Protein AF-A0AAN6UVF1-F1 (afdb_monomer_lite)

pLDDT: mean 89.39, std 10.35, range [51.56, 98.0]

Structure (mmCIF, N/CA/C/O backbone):
data_AF-A0AAN6UVF1-F1
#
_entry.id   AF-A0AAN6UVF1-F1
#
loop_
_atom_site.group_PDB
_atom_site.id
_atom_site.type_symbol
_atom_site.label_atom_id
_atom_site.label_alt_id
_atom_site.label_comp_id
_atom_site.label_asym_id
_atom_site.label_entity_id
_atom_site.label_seq_id
_atom_site.pdbx_PDB_ins_code
_atom_site.Cartn_x
_atom_site.Cartn_y
_atom_site.Cartn_z
_atom_site.occupancy
_atom_site.B_iso_or_equiv
_atom_site.auth_seq_id
_atom_site.auth_comp_id
_atom_site.auth_asym_id
_atom_site.auth_atom_id
_atom_site.pdbx_PDB_model_num
ATOM 1 N N . MET A 1 1 ? -5.461 -12.216 16.717 1.00 61.41 1 MET A N 1
ATOM 2 C CA . MET A 1 1 ? -4.577 -11.305 15.952 1.00 61.41 1 MET A CA 1
ATOM 3 C C . MET A 1 1 ? -4.978 -11.371 14.485 1.00 61.41 1 MET A C 1
ATOM 5 O O . MET A 1 1 ? -5.052 -12.476 13.958 1.00 61.41 1 MET A O 1
ATOM 9 N N . ASN A 1 2 ? -5.282 -10.237 13.854 1.00 77.44 2 ASN A N 1
ATOM 10 C CA . ASN A 1 2 ? -5.850 -10.197 12.500 1.00 77.44 2 ASN A CA 1
ATOM 11 C C . ASN A 1 2 ? -4.828 -10.673 11.450 1.00 77.44 2 ASN A C 1
ATOM 13 O O . ASN A 1 2 ? -3.662 -10.279 11.490 1.00 77.44 2 ASN A O 1
ATOM 17 N N . ARG A 1 3 ? -5.255 -11.541 10.525 1.00 89.06 3 ARG A N 1
ATOM 18 C CA . ARG A 1 3 ? -4.475 -11.997 9.363 1.00 89.06 3 ARG A CA 1
ATOM 19 C C . ARG A 1 3 ? -5.158 -11.470 8.107 1.00 89.06 3 ARG A C 1
ATOM 21 O O . ARG A 1 3 ? -6.357 -11.669 7.943 1.00 89.06 3 ARG A O 1
ATOM 28 N N . TYR A 1 4 ? -4.402 -10.804 7.244 1.00 90.25 4 TYR A N 1
ATOM 29 C CA . TYR A 1 4 ? -4.902 -10.255 5.987 1.00 90.25 4 TYR A CA 1
ATOM 30 C C . TYR A 1 4 ? -4.773 -11.282 4.858 1.00 90.25 4 TYR A C 1
ATOM 32 O O . TYR A 1 4 ? -3.976 -12.218 4.938 1.00 90.25 4 TYR A O 1
ATOM 40 N N . GLY A 1 5 ? -5.553 -11.096 3.796 1.00 85.25 5 GLY A N 1
ATOM 41 C CA . GLY A 1 5 ? -5.509 -11.920 2.593 1.00 85.25 5 GLY A CA 1
ATOM 42 C C . GLY A 1 5 ? -5.778 -11.083 1.348 1.00 85.25 5 GLY A C 1
ATOM 43 O O . GLY A 1 5 ? -6.376 -10.010 1.428 1.00 85.25 5 GLY A O 1
ATOM 44 N N . ASN A 1 6 ? -5.319 -11.568 0.194 1.00 82.31 6 ASN A N 1
ATOM 45 C CA . ASN A 1 6 ? -5.638 -10.934 -1.082 1.00 82.31 6 ASN A CA 1
ATOM 46 C C . ASN A 1 6 ? -7.101 -11.210 -1.432 1.00 82.31 6 ASN A C 1
ATOM 48 O O . ASN A 1 6 ? -7.543 -12.358 -1.390 1.00 82.31 6 ASN A O 1
ATOM 52 N N . LEU A 1 7 ? -7.831 -10.168 -1.820 1.00 78.88 7 LEU A N 1
ATOM 53 C CA . LEU A 1 7 ? -9.174 -10.316 -2.356 1.00 78.88 7 LEU A CA 1
ATOM 54 C C . LEU A 1 7 ? -9.101 -10.408 -3.883 1.00 78.88 7 LEU A C 1
ATOM 56 O O . LEU A 1 7 ? -8.845 -9.413 -4.553 1.00 78.88 7 LEU A O 1
ATOM 60 N N . ASN A 1 8 ? -9.356 -11.597 -4.427 1.00 69.50 8 ASN A N 1
ATOM 61 C CA . ASN A 1 8 ? -9.448 -11.829 -5.870 1.00 69.50 8 ASN A CA 1
ATOM 62 C C . ASN A 1 8 ? -10.914 -11.743 -6.313 1.00 69.50 8 ASN A C 1
ATOM 64 O O . ASN A 1 8 ? -11.507 -12.743 -6.708 1.00 69.50 8 ASN A O 1
ATOM 68 N N . ALA A 1 9 ? -11.522 -10.566 -6.169 1.00 64.81 9 ALA A N 1
ATOM 69 C CA . ALA A 1 9 ? -12.919 -10.343 -6.528 1.00 64.81 9 ALA A CA 1
ATOM 70 C C . ALA A 1 9 ? -13.033 -9.214 -7.557 1.00 64.81 9 ALA A C 1
ATOM 72 O O . ALA A 1 9 ? -12.474 -8.137 -7.364 1.00 64.81 9 ALA A O 1
ATOM 73 N N . ALA A 1 10 ? -13.782 -9.458 -8.632 1.00 62.22 10 ALA A N 1
ATOM 74 C CA . ALA A 1 10 ? -14.249 -8.422 -9.546 1.00 62.22 10 ALA A CA 1
ATOM 75 C C . ALA A 1 10 ? -15.691 -8.053 -9.172 1.00 62.22 10 ALA A C 1
ATOM 77 O O . ALA A 1 10 ? -16.490 -8.932 -8.844 1.00 62.22 10 ALA A O 1
ATOM 78 N N . ALA A 1 11 ? -16.030 -6.763 -9.196 1.00 63.50 11 ALA A N 1
ATOM 79 C CA . ALA A 1 11 ? -17.403 -6.327 -8.973 1.00 63.50 11 ALA A CA 1
ATOM 80 C C . ALA A 1 11 ? -18.206 -6.451 -10.275 1.00 63.50 11 ALA A C 1
ATOM 82 O O . ALA A 1 11 ? -17.752 -6.034 -11.339 1.00 63.50 11 ALA A O 1
ATOM 83 N N . PHE A 1 12 ? -19.411 -7.011 -10.188 1.00 51.56 12 PHE A N 1
ATOM 84 C CA . PHE A 1 12 ? -20.339 -7.066 -11.313 1.00 51.56 12 PHE A CA 1
ATOM 85 C C . PHE A 1 12 ? -20.843 -5.649 -11.649 1.00 51.56 12 PHE A C 1
ATOM 87 O O . PHE A 1 12 ? -21.273 -4.927 -10.753 1.00 51.56 12 PHE A O 1
ATOM 94 N N . GLY A 1 13 ? -20.793 -5.247 -12.925 1.00 57.94 13 GLY A N 1
ATOM 95 C CA . GLY A 1 13 ? -21.344 -3.968 -13.403 1.00 57.94 13 GLY A CA 1
ATOM 96 C C . GLY A 1 13 ? -20.367 -2.787 -13.494 1.00 57.94 13 GLY A C 1
ATOM 97 O O . GLY A 1 13 ? -20.763 -1.723 -13.960 1.00 57.94 13 GLY A O 1
ATOM 98 N N . ALA A 1 14 ? -19.097 -2.958 -13.117 1.00 56.72 14 ALA A N 1
ATOM 99 C CA . ALA A 1 14 ? -18.036 -2.005 -13.440 1.00 56.72 14 ALA A CA 1
ATOM 100 C C . ALA A 1 14 ? -17.224 -2.527 -14.632 1.00 56.72 14 ALA A C 1
ATOM 102 O O . ALA A 1 14 ? -16.808 -3.683 -14.647 1.00 56.72 14 ALA A O 1
ATOM 103 N N . SER A 1 15 ? -16.953 -1.679 -15.626 1.00 52.91 15 SER A N 1
ATOM 104 C CA . SER A 1 15 ? -16.082 -2.015 -16.764 1.00 52.91 15 SER A CA 1
ATOM 105 C C . SER A 1 15 ? -14.588 -2.054 -16.393 1.00 52.91 15 SER A C 1
ATOM 107 O O . SER A 1 15 ? -13.731 -2.105 -17.273 1.00 52.91 15 SER A O 1
ATOM 109 N N . SER A 1 16 ? -14.257 -2.003 -15.098 1.00 56.41 16 SER A N 1
ATOM 110 C CA . SER A 1 16 ? -12.899 -1.949 -14.561 1.00 56.41 16 SER A CA 1
ATOM 111 C C . SER A 1 16 ? -12.765 -2.764 -13.269 1.00 56.41 16 SER A C 1
ATOM 113 O O . SER A 1 16 ? -13.744 -3.068 -12.588 1.00 56.41 16 SER A O 1
ATOM 115 N N . LEU A 1 17 ? -11.526 -3.132 -12.927 1.00 61.50 17 LEU A N 1
ATOM 116 C CA . LEU A 1 17 ? -11.203 -3.793 -11.662 1.00 61.50 17 LEU A CA 1
ATOM 117 C C . LEU A 1 17 ? -11.556 -2.874 -10.481 1.00 61.50 17 LEU A C 1
ATOM 119 O O . LEU A 1 17 ? -11.082 -1.741 -10.407 1.00 61.50 17 LEU A O 1
ATOM 123 N N . CYS A 1 18 ? -12.354 -3.375 -9.538 1.00 67.81 18 CYS A N 1
ATOM 124 C CA . CYS A 1 18 ? -12.721 -2.650 -8.323 1.00 67.81 18 CYS A CA 1
ATOM 125 C C . CYS A 1 18 ? -11.910 -3.129 -7.115 1.00 67.81 18 CYS A C 1
ATOM 127 O O . CYS A 1 18 ? -11.569 -4.303 -7.003 1.00 67.81 18 CYS A O 1
ATOM 129 N N . VAL A 1 19 ? -11.660 -2.222 -6.171 1.00 73.25 19 VAL A N 1
ATOM 130 C CA . VAL A 1 19 ? -11.119 -2.554 -4.847 1.00 73.25 19 VAL A CA 1
ATOM 131 C C . VAL A 1 19 ? -12.279 -2.553 -3.861 1.00 73.25 19 VAL A C 1
ATOM 133 O O . VAL A 1 19 ? -13.003 -1.563 -3.770 1.00 73.25 19 VAL A O 1
ATOM 136 N N . ALA A 1 20 ? -12.478 -3.646 -3.124 1.00 76.62 20 ALA A N 1
ATOM 137 C CA . ALA A 1 20 ? -13.477 -3.659 -2.062 1.00 76.62 20 ALA A CA 1
ATOM 138 C C . ALA A 1 20 ? -13.028 -2.736 -0.925 1.00 76.62 20 ALA A C 1
ATOM 140 O O . ALA A 1 20 ? -11.950 -2.910 -0.356 1.00 76.62 20 ALA A O 1
ATOM 141 N N . VAL A 1 21 ? -13.869 -1.762 -0.585 1.00 84.94 21 VAL A N 1
ATOM 142 C CA . VAL A 1 21 ? -13.589 -0.800 0.479 1.00 84.94 21 VAL A CA 1
ATOM 143 C C . VAL A 1 21 ? -14.640 -0.959 1.581 1.00 84.94 21 VAL A C 1
ATOM 145 O O . VAL A 1 21 ? -15.818 -0.697 1.333 1.00 84.94 21 VAL A O 1
ATOM 148 N N . PRO A 1 22 ? -14.251 -1.357 2.807 1.00 83.88 22 PRO A N 1
ATOM 149 C CA . PRO A 1 22 ? -15.192 -1.497 3.916 1.00 83.88 22 PRO A CA 1
ATOM 150 C C . PRO A 1 22 ? -15.922 -0.188 4.246 1.00 83.88 22 PRO A C 1
ATOM 152 O O . PRO A 1 22 ? -15.350 0.905 4.164 1.00 83.88 22 PRO A O 1
ATOM 155 N N . SER A 1 23 ? -17.199 -0.294 4.625 1.00 84.38 23 SER A N 1
ATOM 156 C CA . SER A 1 23 ? -18.011 0.851 5.060 1.00 84.38 23 SER A CA 1
ATOM 157 C C . SER A 1 23 ? -17.453 1.483 6.339 1.00 84.38 23 SER A C 1
ATOM 159 O O . SER A 1 23 ? -16.997 0.777 7.234 1.00 84.38 23 SER A O 1
ATOM 161 N N . LYS A 1 24 ? -17.541 2.816 6.441 1.00 82.94 24 LYS A N 1
ATOM 162 C CA . LYS A 1 24 ? -17.166 3.571 7.649 1.00 82.94 24 LYS A CA 1
ATOM 163 C C . LYS A 1 24 ? -18.274 3.583 8.716 1.00 82.94 24 LYS A C 1
ATOM 165 O O . LYS A 1 24 ? -18.005 3.899 9.864 1.00 82.94 24 LYS A O 1
ATOM 170 N N . LEU A 1 25 ? -19.513 3.223 8.355 1.00 76.00 25 LEU A N 1
ATOM 171 C CA . LEU A 1 25 ? -20.716 3.469 9.171 1.00 76.00 25 LEU A CA 1
ATOM 172 C C . LEU A 1 25 ? -20.750 2.744 10.525 1.00 76.00 25 LEU A C 1
ATOM 174 O O . LEU A 1 25 ? -21.477 3.169 11.413 1.00 76.00 25 LEU A O 1
ATOM 178 N N . LYS A 1 26 ? -20.009 1.642 10.680 1.00 69.00 26 LYS A N 1
ATOM 179 C CA . LYS A 1 26 ? -20.018 0.824 11.906 1.00 69.00 26 LYS A CA 1
ATOM 180 C C . LYS A 1 26 ? -18.818 1.077 12.825 1.00 69.00 26 LYS A C 1
ATOM 182 O O . LYS A 1 26 ? -18.639 0.334 13.781 1.00 69.00 26 LYS A O 1
ATOM 187 N N . LEU A 1 27 ? -17.981 2.070 12.522 1.00 78.50 27 LEU A N 1
ATOM 188 C CA . LEU A 1 27 ? -16.726 2.312 13.233 1.00 78.50 27 LEU A CA 1
ATOM 189 C C . LEU A 1 27 ? -16.804 3.652 13.963 1.00 78.50 27 LEU A C 1
ATOM 191 O O . LEU A 1 27 ? -16.711 4.712 13.346 1.00 78.50 27 LEU A O 1
ATOM 195 N N . SER A 1 28 ? -17.011 3.595 15.277 1.00 82.31 28 SER A N 1
ATOM 196 C CA . SER A 1 28 ? -16.977 4.759 16.163 1.00 82.31 28 SER A CA 1
ATOM 197 C C . SER A 1 28 ? -15.579 4.931 16.744 1.00 82.31 28 SER A C 1
ATOM 199 O O . SER A 1 28 ? -15.018 3.978 17.277 1.00 82.31 28 SER A O 1
ATOM 201 N N . LYS A 1 29 ? -15.041 6.151 16.681 1.00 91.06 29 LYS A N 1
ATOM 202 C CA . LYS A 1 29 ? -13.774 6.492 17.337 1.00 91.06 29 LYS A CA 1
ATOM 203 C C . LYS A 1 29 ? -13.904 6.387 18.854 1.00 91.06 29 LYS A C 1
ATOM 205 O O . LYS A 1 29 ? -14.916 6.804 19.416 1.00 91.06 29 LYS A O 1
ATOM 210 N N . SER A 1 30 ? -12.861 5.877 19.491 1.00 92.94 30 SER A N 1
ATOM 211 C CA . SER A 1 30 ? -12.683 5.852 20.944 1.00 92.94 30 SER A CA 1
ATOM 212 C C . SER A 1 30 ? -11.321 6.451 21.304 1.00 92.94 30 SER A C 1
ATOM 214 O O . SER A 1 30 ? -10.524 6.759 20.415 1.00 92.94 30 SER A O 1
ATOM 216 N N . GLU A 1 31 ? -11.035 6.623 22.595 1.00 93.62 31 GLU A N 1
ATOM 217 C CA . GLU A 1 31 ? -9.697 7.042 23.040 1.00 93.62 31 GLU A CA 1
ATOM 218 C C . GLU A 1 31 ? -8.619 6.013 22.665 1.00 93.62 31 GLU A C 1
ATOM 220 O O . GLU A 1 31 ? -7.490 6.388 22.359 1.00 93.62 31 GLU A O 1
ATOM 225 N N . GLN A 1 32 ? -8.972 4.723 22.649 1.00 93.12 32 GLN A N 1
ATOM 226 C CA . GLN A 1 32 ? -8.067 3.625 22.303 1.00 93.12 32 GLN A CA 1
ATOM 227 C C . GLN A 1 32 ? -7.902 3.459 20.785 1.00 93.12 32 GLN A C 1
ATOM 229 O O . GLN A 1 32 ? -6.818 3.119 20.322 1.00 93.12 32 GLN A O 1
ATOM 234 N N . GLU A 1 33 ? -8.951 3.738 20.007 1.00 94.25 33 GLU A N 1
ATOM 235 C CA . GLU A 1 33 ? -8.964 3.632 18.543 1.00 94.25 33 GLU A CA 1
ATOM 236 C C . GLU A 1 33 ? -9.325 4.984 17.892 1.00 94.25 33 GLU A C 1
ATOM 238 O O . GLU A 1 33 ? -10.383 5.141 17.265 1.00 94.25 33 GLU A O 1
ATOM 243 N N . PRO A 1 34 ? -8.462 6.009 18.019 1.00 95.31 34 PRO A N 1
ATOM 244 C CA . PRO A 1 34 ? -8.768 7.360 17.544 1.00 95.31 34 PRO A CA 1
ATOM 245 C C . PRO A 1 34 ? -8.844 7.460 16.012 1.00 95.31 34 PRO A C 1
ATOM 247 O O . PRO A 1 34 ? -9.386 8.431 15.467 1.00 95.31 34 PRO A O 1
ATOM 250 N N . LEU A 1 35 ? -8.311 6.463 15.300 1.00 94.50 35 LEU A N 1
ATOM 251 C CA . LEU A 1 35 ? -8.311 6.383 13.842 1.00 94.50 35 LEU A CA 1
ATOM 252 C C . LEU A 1 35 ? -9.348 5.381 13.308 1.00 94.50 35 LEU A C 1
ATOM 254 O O . LEU A 1 35 ? -9.340 5.084 12.109 1.00 94.50 35 LEU A O 1
ATOM 258 N N . ALA A 1 36 ? -10.267 4.902 14.157 1.00 93.94 36 ALA A N 1
ATOM 259 C CA . ALA A 1 36 ? -11.360 4.027 13.746 1.00 93.94 36 ALA A CA 1
ATOM 260 C C . ALA A 1 36 ? -12.102 4.589 12.521 1.00 93.94 36 ALA A C 1
ATOM 262 O O . ALA A 1 36 ? -12.478 5.765 12.466 1.00 93.94 36 ALA A O 1
ATOM 263 N N . GLY A 1 37 ? -12.284 3.741 11.507 1.00 91.25 37 GLY A N 1
ATOM 264 C CA . GLY A 1 37 ? -12.967 4.101 10.260 1.00 91.25 37 GLY A CA 1
ATOM 265 C C . GLY A 1 37 ? -12.098 4.804 9.215 1.00 91.25 37 GLY A C 1
ATOM 266 O O . GLY A 1 37 ? -12.545 4.957 8.073 1.00 91.25 37 GLY A O 1
ATOM 267 N N . MET A 1 38 ? -10.862 5.192 9.547 1.00 94.12 38 MET A N 1
ATOM 268 C CA . MET A 1 38 ? -9.916 5.701 8.553 1.00 94.12 38 MET A CA 1
ATOM 269 C C . MET A 1 38 ? -9.377 4.556 7.701 1.00 94.12 38 MET A C 1
ATOM 271 O O . MET A 1 38 ? -8.993 3.497 8.198 1.00 94.12 38 MET A O 1
ATOM 275 N N . ARG A 1 39 ? -9.347 4.770 6.391 1.00 94.56 39 ARG A N 1
ATOM 276 C CA . ARG A 1 39 ? -8.850 3.817 5.404 1.00 94.56 39 ARG A CA 1
ATOM 277 C C . ARG A 1 39 ? -7.422 4.167 5.052 1.00 94.56 39 ARG A C 1
ATOM 279 O O . ARG A 1 39 ? -7.130 5.275 4.604 1.00 94.56 39 ARG A O 1
ATOM 286 N N . VAL A 1 40 ? -6.548 3.190 5.220 1.00 95.62 40 VAL A N 1
ATOM 287 C CA . VAL A 1 40 ? -5.109 3.344 5.053 1.00 95.62 40 VAL A CA 1
ATOM 288 C C . VAL A 1 40 ? -4.619 2.331 4.049 1.00 95.62 40 VAL A C 1
ATOM 290 O O . VAL A 1 40 ? -5.059 1.185 4.023 1.00 95.62 40 VAL A O 1
ATOM 293 N N . ALA A 1 41 ? -3.671 2.727 3.219 1.00 96.25 41 ALA A N 1
ATOM 294 C CA . ALA A 1 41 ? -2.909 1.750 2.465 1.00 96.25 41 ALA A CA 1
ATOM 295 C C . ALA A 1 41 ? -1.417 1.930 2.689 1.00 96.25 41 ALA A C 1
ATOM 297 O O . ALA A 1 41 ? -0.944 2.986 3.113 1.00 96.25 41 ALA A O 1
ATOM 298 N N . VAL A 1 42 ? -0.684 0.855 2.444 1.00 97.31 42 VAL A N 1
ATOM 299 C CA . VAL A 1 42 ? 0.698 0.739 2.901 1.00 97.31 42 VAL A CA 1
ATOM 300 C C . VAL A 1 42 ? 1.605 0.444 1.718 1.00 97.31 42 VAL A C 1
ATOM 302 O O . VAL A 1 42 ? 1.304 -0.430 0.903 1.00 97.31 42 VAL A O 1
ATOM 305 N N . LYS A 1 43 ? 2.714 1.179 1.609 1.00 97.44 43 LYS A N 1
ATOM 306 C CA . LYS A 1 43 ? 3.726 0.964 0.566 1.00 97.44 43 LYS A CA 1
ATOM 307 C C . LYS A 1 43 ? 4.166 -0.497 0.520 1.00 97.44 43 LYS A C 1
ATOM 309 O O . LYS A 1 43 ? 4.241 -1.172 1.556 1.00 97.44 43 LYS A O 1
ATOM 314 N N . ASP A 1 44 ? 4.484 -1.002 -0.670 1.00 97.06 44 ASP A N 1
ATOM 315 C CA . ASP A 1 44 ? 4.953 -2.379 -0.874 1.00 97.06 44 ASP A CA 1
ATOM 316 C C . ASP A 1 44 ? 6.376 -2.662 -0.344 1.00 97.06 44 ASP A C 1
ATOM 318 O O . ASP A 1 44 ? 7.098 -3.489 -0.876 1.00 97.06 44 ASP A O 1
ATOM 322 N N . LEU A 1 45 ? 6.763 -2.000 0.747 1.00 97.06 45 LEU A N 1
ATOM 323 C CA . LEU A 1 45 ? 7.979 -2.255 1.526 1.00 97.06 45 LEU A CA 1
ATOM 324 C C . LEU A 1 45 ? 7.673 -2.629 2.973 1.00 97.06 45 LEU A C 1
ATOM 326 O O . LEU A 1 45 ? 8.462 -3.306 3.618 1.00 97.06 45 LEU A O 1
ATOM 330 N N . PHE A 1 46 ? 6.504 -2.238 3.483 1.00 97.69 46 PHE A N 1
ATOM 331 C CA . PHE A 1 46 ? 6.086 -2.636 4.819 1.00 97.69 46 PHE A CA 1
ATOM 332 C C . PHE A 1 46 ? 5.541 -4.060 4.818 1.00 97.69 46 PHE A C 1
ATOM 334 O O . PHE A 1 46 ? 4.742 -4.419 3.958 1.00 97.69 46 PHE A O 1
ATOM 341 N N . HIS A 1 47 ? 5.887 -4.876 5.799 1.00 97.56 47 HIS A N 1
ATOM 342 C CA . HIS A 1 47 ? 5.226 -6.161 5.982 1.00 97.56 47 HIS A CA 1
ATOM 343 C C . HIS A 1 47 ? 3.803 -5.972 6.507 1.00 97.56 47 HIS A C 1
ATOM 345 O O . HIS A 1 47 ? 3.538 -5.105 7.343 1.00 97.56 47 HIS A O 1
ATOM 351 N N . LEU A 1 48 ? 2.886 -6.792 5.999 1.00 96.94 48 LEU A N 1
ATOM 352 C CA . LEU A 1 48 ? 1.511 -6.892 6.472 1.00 96.94 48 LEU A CA 1
ATOM 353 C C . LEU A 1 48 ? 1.200 -8.372 6.662 1.00 96.94 48 LEU A C 1
ATOM 355 O O . LEU A 1 48 ? 1.292 -9.149 5.710 1.00 96.94 48 LEU A O 1
ATOM 359 N N . LYS A 1 49 ? 0.836 -8.760 7.884 1.00 97.25 49 LYS A N 1
ATOM 360 C CA . LYS A 1 49 ? 0.619 -10.162 8.244 1.00 97.25 49 LYS A CA 1
ATOM 361 C C . LYS A 1 49 ? -0.377 -10.857 7.306 1.00 97.25 49 LYS A C 1
ATOM 363 O O . LYS A 1 49 ? -1.543 -10.473 7.242 1.00 97.25 49 LYS A O 1
ATOM 368 N N . GLY 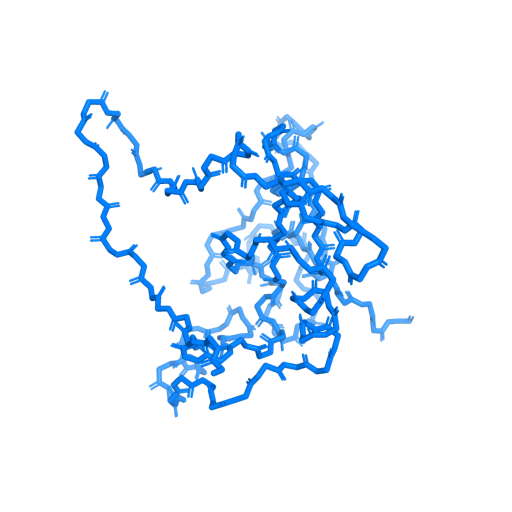A 1 50 ? 0.063 -11.917 6.633 1.00 95.38 50 GLY A N 1
ATOM 369 C CA . GLY A 1 50 ? -0.712 -12.714 5.678 1.00 95.38 50 GLY A CA 1
ATOM 370 C C . GLY A 1 50 ? -0.635 -12.242 4.221 1.00 95.38 50 GLY A C 1
ATOM 371 O O . GLY A 1 50 ? -1.187 -12.903 3.343 1.00 95.38 50 GLY A O 1
ATOM 372 N N . VAL A 1 51 ? 0.081 -11.151 3.933 1.00 95.00 51 VAL A N 1
ATOM 373 C CA . VAL A 1 51 ? 0.236 -10.591 2.582 1.00 95.00 51 VAL A CA 1
ATOM 374 C C . VAL A 1 51 ? 1.709 -10.607 2.175 1.00 95.00 51 VAL A C 1
ATOM 376 O O . VAL A 1 51 ? 2.603 -10.411 2.992 1.00 95.00 51 VAL A O 1
ATOM 379 N N . HIS A 1 52 ? 1.973 -10.859 0.894 1.00 95.06 52 HIS A N 1
ATOM 380 C CA . HIS A 1 52 ? 3.325 -10.784 0.342 1.00 95.06 52 HIS A CA 1
ATOM 381 C C . HIS A 1 52 ? 3.782 -9.326 0.235 1.00 95.06 52 HIS A C 1
ATOM 383 O O . HIS A 1 52 ? 3.064 -8.496 -0.336 1.00 95.06 52 HIS A O 1
ATOM 389 N N . THR A 1 53 ? 5.005 -9.055 0.681 1.00 96.44 53 THR A N 1
ATOM 390 C CA . THR A 1 53 ? 5.740 -7.825 0.364 1.00 96.44 53 THR A CA 1
ATOM 391 C C . THR A 1 53 ? 6.611 -8.083 -0.856 1.00 96.44 53 THR A C 1
ATOM 393 O O . THR A 1 53 ? 7.470 -8.962 -0.819 1.00 96.44 53 THR A O 1
ATOM 396 N N . GLY A 1 54 ? 6.352 -7.365 -1.947 1.00 95.31 54 GLY A N 1
ATOM 397 C CA . GLY A 1 54 ? 7.056 -7.553 -3.217 1.00 95.31 54 GLY A CA 1
ATOM 398 C C . GLY A 1 54 ? 8.209 -6.583 -3.451 1.00 95.31 54 GLY A C 1
ATOM 399 O O . GLY A 1 54 ? 9.003 -6.819 -4.354 1.00 95.31 54 GLY A O 1
ATOM 400 N N . CYS A 1 55 ? 8.315 -5.503 -2.674 1.00 96.25 55 CYS A N 1
ATOM 401 C CA . CYS A 1 55 ? 9.301 -4.442 -2.889 1.00 96.25 55 CYS A CA 1
ATOM 402 C C . CYS A 1 55 ? 9.241 -3.840 -4.299 1.00 96.25 55 CYS A C 1
ATOM 404 O O . CYS A 1 55 ? 10.257 -3.382 -4.807 1.00 96.25 55 CYS A O 1
ATOM 406 N N . GLY A 1 56 ? 8.070 -3.856 -4.947 1.00 94.75 56 GLY A N 1
ATOM 407 C CA . GLY A 1 56 ? 7.932 -3.408 -6.336 1.00 94.75 56 GLY A CA 1
ATOM 408 C C . GLY A 1 56 ? 8.511 -4.369 -7.380 1.00 94.75 56 GLY A C 1
ATOM 409 O O . GLY A 1 56 ? 8.411 -4.063 -8.559 1.00 94.75 56 GLY A O 1
ATOM 410 N N . ASN A 1 57 ? 9.017 -5.545 -6.993 1.00 96.12 57 ASN A N 1
ATOM 411 C CA . ASN A 1 57 ? 9.661 -6.500 -7.897 1.00 96.12 57 ASN A CA 1
ATOM 412 C C . ASN A 1 57 ? 8.917 -7.857 -7.922 1.00 96.12 57 ASN A C 1
ATOM 414 O O . ASN A 1 57 ? 8.610 -8.447 -6.878 1.00 96.12 57 ASN A O 1
ATOM 418 N N . ARG A 1 58 ? 8.573 -8.373 -9.110 1.00 95.44 58 ARG A N 1
ATOM 419 C CA . ARG A 1 58 ? 7.764 -9.606 -9.252 1.00 95.44 58 ARG A CA 1
ATOM 420 C C . ARG A 1 58 ? 8.559 -10.864 -8.915 1.00 95.44 58 ARG A C 1
ATOM 422 O O . ARG A 1 58 ? 8.006 -11.759 -8.276 1.00 95.44 58 ARG A O 1
ATOM 429 N N . ALA A 1 59 ? 9.837 -10.919 -9.289 1.00 96.62 59 ALA A N 1
ATOM 430 C CA . ALA A 1 59 ? 10.702 -12.062 -8.997 1.00 96.62 59 ALA A CA 1
ATOM 431 C C . ALA A 1 59 ? 10.965 -12.185 -7.489 1.00 96.62 59 ALA A C 1
ATOM 433 O O . ALA A 1 59 ? 10.820 -13.265 -6.909 1.00 96.62 59 ALA A O 1
ATOM 434 N N . TYR A 1 60 ? 11.253 -11.064 -6.821 1.00 96.31 60 TYR A N 1
ATOM 435 C CA . TYR A 1 60 ? 11.377 -11.020 -5.366 1.00 96.31 60 TYR A CA 1
ATOM 436 C C . TYR A 1 60 ? 10.089 -11.490 -4.690 1.00 96.31 60 TYR A C 1
ATOM 438 O O . TYR A 1 60 ? 10.133 -12.341 -3.803 1.00 96.31 60 TYR A O 1
ATOM 446 N N . ARG A 1 61 ? 8.931 -10.999 -5.153 1.00 95.50 61 ARG A N 1
ATOM 447 C CA . ARG A 1 61 ? 7.624 -11.432 -4.646 1.00 95.50 61 ARG A CA 1
ATOM 448 C C . ARG A 1 61 ? 7.415 -12.942 -4.781 1.00 95.50 61 ARG A C 1
ATOM 450 O O . ARG A 1 61 ? 6.916 -13.541 -3.836 1.00 95.50 61 ARG A O 1
ATOM 457 N N . SER A 1 62 ? 7.769 -13.552 -5.916 1.00 95.31 62 SER A N 1
ATOM 458 C CA . SER A 1 62 ? 7.550 -14.990 -6.154 1.00 95.31 62 SER A CA 1
ATOM 459 C C . SER A 1 62 ? 8.446 -15.906 -5.322 1.00 95.31 62 SER A C 1
ATOM 461 O O . SER A 1 62 ? 8.079 -17.047 -5.066 1.00 95.31 62 SER A O 1
ATOM 463 N N . LEU A 1 63 ? 9.612 -15.417 -4.895 1.00 96.50 63 LEU A N 1
ATOM 464 C CA . LEU A 1 63 ? 10.568 -16.180 -4.087 1.00 96.50 63 LEU A CA 1
ATOM 465 C C . LEU A 1 63 ? 10.279 -16.110 -2.582 1.00 96.50 63 LEU A C 1
ATOM 467 O O . LEU A 1 63 ? 10.973 -16.742 -1.785 1.00 96.50 63 LEU A O 1
ATOM 471 N N . ARG A 1 64 ? 9.294 -15.310 -2.168 1.00 94.12 64 ARG A N 1
ATOM 472 C CA . ARG A 1 64 ? 8.970 -15.071 -0.761 1.00 94.12 64 ARG A CA 1
ATOM 473 C C . ARG A 1 64 ? 7.598 -15.627 -0.434 1.00 94.12 64 ARG A C 1
ATOM 475 O O . ARG A 1 64 ? 6.691 -15.592 -1.253 1.00 94.12 64 ARG A O 1
ATOM 482 N N . THR A 1 65 ? 7.443 -16.102 0.793 1.00 96.50 65 THR A N 1
ATOM 483 C CA . THR A 1 65 ? 6.136 -16.425 1.362 1.00 96.50 65 THR A CA 1
ATOM 484 C C . THR A 1 65 ? 5.447 -15.151 1.874 1.00 96.50 65 THR A C 1
ATOM 486 O O . THR A 1 65 ? 6.105 -14.116 2.053 1.00 96.50 65 THR A O 1
ATOM 489 N N . PRO A 1 66 ? 4.123 -15.181 2.125 1.00 96.12 66 PRO A N 1
ATOM 490 C CA . PRO A 1 66 ? 3.447 -14.094 2.823 1.00 96.12 66 PRO A CA 1
ATOM 491 C C . PRO A 1 66 ? 4.130 -13.766 4.155 1.00 96.12 66 PRO A C 1
ATOM 493 O O . PRO A 1 66 ? 4.622 -14.657 4.844 1.00 96.12 66 PRO A O 1
ATOM 496 N N . SER A 1 67 ? 4.133 -12.493 4.546 1.00 96.12 67 SER A N 1
ATOM 497 C CA . SER A 1 67 ? 4.736 -12.082 5.813 1.00 96.12 67 SER A CA 1
ATOM 498 C C . SER A 1 67 ? 3.952 -12.630 7.008 1.00 96.12 67 SER A C 1
ATOM 500 O O . SER A 1 67 ? 2.734 -12.491 7.065 1.00 96.12 67 SER A O 1
ATOM 502 N N . GLU A 1 68 ? 4.639 -13.198 7.997 1.00 97.06 68 GLU A N 1
ATOM 503 C CA . GLU A 1 68 ? 4.001 -13.725 9.219 1.00 97.06 68 GLU A CA 1
ATOM 504 C C . GLU A 1 68 ? 3.700 -12.638 10.265 1.00 97.06 68 GLU A C 1
ATOM 506 O O . GLU A 1 68 ? 2.856 -12.814 11.150 1.00 97.06 68 GLU A O 1
ATOM 511 N N . ILE A 1 69 ? 4.352 -11.481 10.134 1.00 96.81 69 ILE A N 1
ATOM 512 C CA . ILE A 1 69 ? 4.191 -10.313 11.001 1.00 96.81 69 ILE A CA 1
ATOM 513 C C . ILE A 1 69 ? 3.960 -9.050 10.171 1.00 96.81 69 ILE A C 1
ATOM 515 O O . ILE A 1 69 ? 4.376 -8.964 9.016 1.00 96.81 69 ILE A O 1
ATOM 519 N N . SER A 1 70 ? 3.293 -8.066 10.768 1.00 98.00 70 SER A N 1
ATOM 520 C CA . SER A 1 70 ? 3.226 -6.709 10.225 1.00 98.00 70 SER A CA 1
ATOM 521 C C . SER A 1 70 ? 4.439 -5.908 10.704 1.00 98.00 70 SER A C 1
ATOM 523 O O . SER A 1 70 ? 4.900 -6.111 11.825 1.00 98.00 70 SER A O 1
ATOM 525 N N . SER A 1 71 ? 4.953 -4.984 9.888 1.00 97.81 71 SER A N 1
ATOM 526 C CA . SER A 1 71 ? 5.976 -4.028 10.341 1.00 97.81 71 SER A CA 1
ATOM 527 C C . SER A 1 71 ? 5.450 -3.194 11.512 1.00 97.81 71 SER A C 1
ATOM 529 O O . SER A 1 71 ? 4.270 -2.850 11.515 1.00 97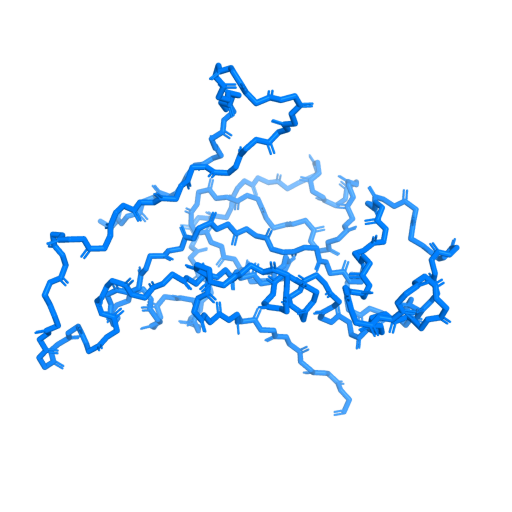.81 71 SER A O 1
ATOM 531 N N . ASN A 1 72 ? 6.318 -2.800 12.449 1.00 97.38 72 ASN A N 1
ATOM 532 C CA . ASN A 1 72 ? 5.919 -2.072 13.663 1.00 97.38 72 ASN A CA 1
ATOM 533 C C . ASN A 1 72 ? 5.028 -0.858 13.366 1.00 97.38 72 ASN A C 1
ATOM 535 O O . ASN A 1 72 ? 3.939 -0.769 13.912 1.00 97.38 72 ASN A O 1
ATOM 539 N N . THR A 1 73 ? 5.412 0.008 12.422 1.00 96.12 73 THR A N 1
ATOM 540 C CA . THR A 1 73 ? 4.605 1.178 12.026 1.00 96.12 73 THR A CA 1
ATOM 541 C C . THR A 1 73 ? 3.221 0.800 11.491 1.00 96.12 73 THR A C 1
ATOM 543 O O . THR A 1 73 ? 2.243 1.489 11.764 1.00 96.12 73 THR A O 1
ATOM 546 N N . VAL A 1 74 ? 3.119 -0.304 10.740 1.00 97.25 74 VAL A N 1
ATOM 547 C CA . VAL A 1 74 ? 1.832 -0.812 10.240 1.00 97.25 74 VAL A CA 1
ATOM 548 C C . VAL A 1 74 ? 0.994 -1.353 11.392 1.00 97.25 74 VAL A C 1
ATOM 550 O O . VAL A 1 74 ? -0.198 -1.073 11.453 1.00 97.25 74 VAL A O 1
ATOM 553 N N . GLN A 1 75 ? 1.604 -2.101 12.313 1.00 97.44 75 GLN A N 1
ATOM 554 C CA . GLN A 1 75 ? 0.900 -2.627 13.477 1.00 97.44 75 GLN A CA 1
ATOM 555 C C . GLN A 1 75 ? 0.393 -1.493 14.374 1.00 97.44 75 GLN A C 1
ATOM 557 O O . GLN A 1 75 ? -0.779 -1.496 14.720 1.00 97.44 75 GLN A O 1
ATOM 562 N N . SER A 1 76 ? 1.208 -0.465 14.626 1.00 96.06 76 SER A N 1
ATOM 563 C CA . SER A 1 76 ? 0.810 0.695 15.428 1.00 96.06 76 SER A CA 1
ATOM 564 C C . SER A 1 76 ? -0.425 1.402 14.877 1.00 96.06 76 SER A C 1
ATOM 566 O O . SER A 1 76 ? -1.305 1.759 15.647 1.00 96.06 76 SER A O 1
ATOM 568 N N . VAL A 1 77 ? -0.539 1.590 13.556 1.00 95.56 77 VAL A N 1
ATOM 569 C CA . VAL A 1 77 ? -1.754 2.213 13.000 1.00 95.56 77 VAL A CA 1
ATOM 570 C C . VAL A 1 77 ? -2.955 1.268 13.023 1.00 95.56 77 VAL A C 1
ATOM 572 O O . VAL A 1 77 ? -4.072 1.734 13.228 1.00 95.56 77 VAL A O 1
ATOM 575 N N . ILE A 1 78 ? -2.745 -0.044 12.850 1.00 95.44 78 ILE A N 1
ATOM 576 C CA . ILE A 1 78 ? -3.804 -1.056 13.002 1.00 95.44 78 ILE A CA 1
ATOM 577 C C . ILE A 1 78 ? -4.367 -1.017 14.423 1.00 95.44 78 ILE A C 1
ATOM 579 O O . ILE A 1 78 ? -5.583 -1.029 14.582 1.00 95.44 78 ILE A O 1
ATOM 583 N N . ASP A 1 79 ? -3.500 -0.913 15.428 1.00 95.50 79 ASP A N 1
ATOM 584 C CA . ASP A 1 79 ? -3.893 -0.865 16.838 1.00 95.50 79 ASP A CA 1
ATOM 585 C C . ASP A 1 79 ? -4.674 0.418 17.185 1.00 95.50 79 ASP A C 1
ATOM 587 O O . ASP A 1 79 ? -5.455 0.420 18.128 1.00 95.50 79 ASP A O 1
ATOM 591 N N . LEU A 1 80 ? -4.536 1.485 16.386 1.00 95.75 80 LEU A N 1
ATOM 592 C CA . LEU A 1 80 ? -5.341 2.713 16.488 1.00 95.75 80 LEU A CA 1
ATOM 593 C C . LEU A 1 80 ? -6.703 2.621 15.763 1.00 95.75 80 LEU A C 1
ATOM 595 O O . LEU A 1 80 ? -7.414 3.627 15.669 1.00 95.75 80 LEU A O 1
ATOM 599 N N . GLY A 1 81 ? -7.066 1.450 15.229 1.00 93.62 81 GLY A N 1
ATOM 600 C CA . GLY A 1 81 ? -8.377 1.164 14.633 1.00 93.62 81 GLY A CA 1
ATOM 601 C C . GLY A 1 81 ? -8.490 1.402 13.123 1.00 93.62 81 GLY A C 1
ATOM 602 O O . GLY A 1 81 ? -9.600 1.413 12.580 1.00 93.62 81 GLY A O 1
ATOM 603 N N . VAL A 1 82 ? -7.380 1.614 12.405 1.00 93.81 82 VAL A N 1
ATOM 604 C CA . VAL A 1 82 ? -7.456 1.855 10.954 1.00 93.81 82 VAL A CA 1
ATOM 605 C C . VAL A 1 82 ? -7.845 0.605 10.167 1.00 93.81 82 VAL A C 1
ATOM 607 O O . VAL A 1 82 ? -7.537 -0.529 10.531 1.00 93.81 82 VAL A O 1
ATOM 610 N N . ILE A 1 83 ? -8.438 0.821 8.995 1.00 93.06 83 ILE A N 1
ATOM 611 C CA . ILE A 1 83 ? -8.720 -0.233 8.023 1.00 93.06 83 ILE A CA 1
ATOM 612 C C . ILE A 1 83 ? -7.639 -0.221 6.946 1.00 93.06 83 ILE A C 1
ATOM 614 O O . ILE A 1 83 ? -7.566 0.717 6.148 1.00 93.06 83 ILE A O 1
ATOM 618 N N . ILE A 1 84 ? -6.846 -1.291 6.856 1.00 94.12 84 ILE A N 1
ATOM 619 C CA . ILE A 1 84 ? -5.923 -1.465 5.732 1.00 94.12 84 ILE A CA 1
ATOM 620 C C . ILE A 1 84 ? -6.700 -1.914 4.490 1.00 94.12 84 ILE A C 1
ATOM 622 O O . ILE A 1 84 ? -7.254 -3.010 4.460 1.00 94.12 84 ILE A O 1
ATOM 626 N N . VAL A 1 85 ? -6.721 -1.078 3.451 1.00 92.81 85 VAL A N 1
ATOM 627 C CA . VAL A 1 85 ? -7.437 -1.352 2.188 1.00 92.81 85 VAL A CA 1
ATOM 628 C C . VAL A 1 85 ? -6.556 -1.985 1.112 1.00 92.81 85 VAL A C 1
ATOM 630 O O . VAL A 1 85 ? -7.067 -2.497 0.122 1.00 92.81 85 VAL A O 1
ATOM 633 N N . GLY A 1 86 ? -5.230 -1.949 1.272 1.00 92.38 86 GLY A N 1
ATOM 634 C CA . GLY A 1 86 ? -4.325 -2.601 0.331 1.00 92.38 86 GLY A CA 1
ATOM 635 C C . GLY A 1 86 ? -2.883 -2.109 0.359 1.00 92.38 86 GLY A C 1
ATOM 636 O O . GLY A 1 86 ? -2.483 -1.272 1.175 1.00 92.38 86 GLY A O 1
ATOM 637 N N . LYS A 1 87 ? -2.106 -2.651 -0.579 1.00 94.62 87 LYS A N 1
ATOM 638 C CA . LYS A 1 87 ? -0.691 -2.345 -0.795 1.00 94.62 87 LYS A CA 1
ATOM 639 C C . LYS A 1 87 ? -0.538 -1.395 -1.981 1.00 94.62 87 LYS A C 1
ATOM 641 O O . LYS A 1 87 ? -1.207 -1.576 -2.997 1.00 94.62 87 LYS A O 1
ATOM 646 N N . THR A 1 88 ? 0.322 -0.388 -1.870 1.00 95.25 88 THR A N 1
ATOM 647 C CA . THR A 1 88 ? 0.629 0.522 -2.985 1.00 95.25 88 THR A CA 1
ATOM 648 C C . THR A 1 88 ? 1.918 0.145 -3.687 1.00 95.25 88 THR A C 1
ATOM 650 O O . THR A 1 88 ? 2.891 -0.257 -3.051 1.00 95.25 88 THR A O 1
ATOM 653 N N . LYS A 1 89 ? 1.925 0.330 -5.012 1.00 94.06 89 LYS A N 1
ATOM 654 C CA . LYS A 1 89 ? 3.127 0.222 -5.841 1.00 94.06 89 LYS A CA 1
ATOM 655 C C . LYS A 1 89 ? 4.224 1.156 -5.319 1.00 94.06 89 LYS A C 1
ATOM 657 O O . LYS A 1 89 ? 3.944 2.253 -4.832 1.00 94.06 89 LYS A O 1
ATOM 662 N N . THR A 1 90 ? 5.461 0.713 -5.454 1.00 95.31 90 THR A N 1
ATOM 663 C CA . THR A 1 90 ? 6.681 1.420 -5.064 1.00 95.31 90 THR A CA 1
ATOM 664 C C . THR A 1 90 ? 7.682 1.296 -6.195 1.00 95.31 90 THR A C 1
ATOM 666 O O . THR A 1 90 ? 7.634 0.299 -6.915 1.00 95.31 90 THR A O 1
ATOM 669 N N . VAL A 1 91 ? 8.591 2.263 -6.296 1.00 95.25 91 VAL A N 1
ATOM 670 C CA . VAL A 1 91 ? 9.848 2.058 -7.023 1.00 95.25 91 VAL A CA 1
ATOM 671 C C . VAL A 1 91 ? 10.531 0.815 -6.455 1.00 95.25 91 VAL A C 1
ATOM 673 O O . VAL A 1 91 ? 10.519 0.621 -5.228 1.00 95.25 91 VAL A O 1
ATOM 676 N N . GLU A 1 92 ? 11.077 -0.025 -7.332 1.00 95.31 92 GLU A N 1
ATOM 677 C CA . GLU A 1 92 ? 11.725 -1.286 -6.980 1.00 95.31 92 GLU A CA 1
ATOM 678 C C . GLU A 1 92 ? 12.775 -1.054 -5.893 1.00 95.31 92 GLU A C 1
ATOM 680 O O . GLU A 1 92 ? 13.682 -0.237 -6.042 1.00 95.31 92 GLU A O 1
ATOM 685 N N . PHE A 1 93 ? 12.597 -1.723 -4.752 1.00 95.44 93 PHE A N 1
ATOM 686 C CA . PHE A 1 93 ? 13.462 -1.625 -3.569 1.00 95.44 93 PHE A CA 1
ATOM 687 C C . PHE A 1 93 ? 13.721 -0.194 -3.048 1.00 95.44 93 PHE A C 1
ATOM 689 O O . PHE A 1 93 ? 14.691 0.025 -2.331 1.00 95.44 93 PHE A O 1
ATOM 696 N N . SER A 1 94 ? 12.848 0.775 -3.352 1.00 94.56 94 SER A N 1
ATOM 697 C CA . SER A 1 94 ? 13.107 2.216 -3.144 1.00 94.56 94 SER A CA 1
ATOM 698 C C . SER A 1 94 ? 14.371 2.751 -3.826 1.00 94.56 94 SER A C 1
ATOM 700 O O . SER A 1 94 ? 15.031 3.633 -3.286 1.00 94.56 94 SER A O 1
ATOM 702 N N . GLY A 1 95 ? 14.703 2.238 -5.010 1.00 90.94 95 GLY A N 1
ATOM 703 C CA . GLY A 1 95 ? 15.745 2.800 -5.867 1.00 90.94 95 GLY A CA 1
ATOM 704 C C . GLY A 1 95 ? 15.366 4.139 -6.516 1.00 90.94 95 GLY A C 1
ATOM 705 O O . GLY A 1 95 ? 14.494 4.866 -6.042 1.00 90.94 95 GLY A O 1
ATOM 706 N N . SER A 1 96 ? 16.015 4.446 -7.640 1.00 85.62 96 SER A N 1
ATOM 707 C CA . SER A 1 96 ? 15.978 5.753 -8.315 1.00 85.62 96 SER A CA 1
ATOM 708 C C . SER A 1 96 ? 15.133 5.786 -9.601 1.00 85.62 96 SER A C 1
ATOM 710 O O . SER A 1 96 ? 15.467 6.515 -10.531 1.00 85.62 96 SER A O 1
ATOM 712 N N . GLN A 1 97 ? 14.083 4.962 -9.711 1.00 83.88 97 GLN A N 1
ATOM 713 C CA . GLN 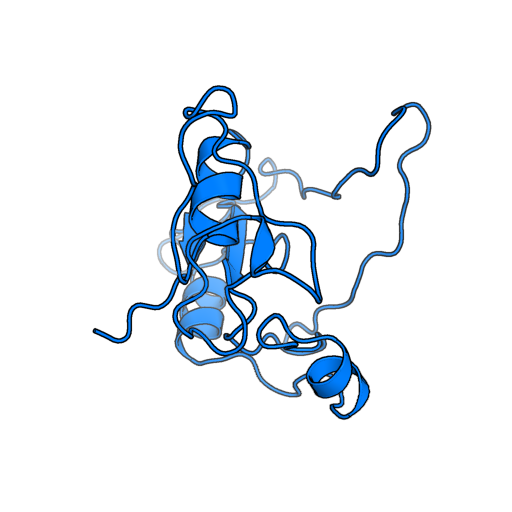A 1 97 ? 13.220 4.948 -10.904 1.00 83.88 97 GLN A CA 1
ATOM 714 C C . GLN A 1 97 ? 12.276 6.158 -10.886 1.00 83.88 97 GLN A C 1
ATOM 716 O O . GLN A 1 97 ? 11.269 6.160 -10.173 1.00 83.88 97 GLN A O 1
ATOM 721 N N . GLU A 1 98 ? 12.575 7.170 -11.694 1.00 79.50 98 GLU A N 1
ATOM 722 C CA . GLU A 1 98 ? 11.831 8.438 -11.695 1.00 79.50 98 GLU A CA 1
ATOM 723 C C . GLU A 1 98 ? 10.877 8.579 -12.887 1.00 79.50 98 GLU A C 1
ATOM 725 O O . GLU A 1 98 ? 9.852 9.261 -12.787 1.00 79.50 98 GLU A O 1
ATOM 730 N N . VAL A 1 99 ? 11.154 7.895 -14.002 1.00 82.75 99 VAL A N 1
ATOM 731 C CA . VAL A 1 99 ? 10.351 7.990 -15.231 1.00 82.75 99 VAL A CA 1
ATOM 732 C C . VAL A 1 99 ? 9.589 6.701 -15.528 1.00 82.75 99 VAL A C 1
ATOM 734 O O . VAL A 1 99 ? 9.957 5.614 -15.092 1.00 82.75 99 VAL A O 1
ATOM 737 N N . ILE A 1 100 ? 8.515 6.818 -16.314 1.00 83.56 100 ILE A N 1
ATOM 738 C CA . ILE A 1 100 ? 7.633 5.695 -16.682 1.00 83.56 100 ILE A CA 1
ATOM 739 C C . ILE A 1 100 ? 8.421 4.529 -17.300 1.00 83.56 100 ILE A C 1
ATOM 741 O O . ILE A 1 100 ? 8.120 3.374 -17.008 1.00 83.56 100 ILE A O 1
ATOM 745 N N . GLY A 1 101 ? 9.427 4.833 -18.128 1.00 85.44 101 GLY A N 1
ATOM 746 C CA . GLY A 1 101 ? 10.231 3.838 -18.844 1.00 85.44 101 GLY A CA 1
ATOM 747 C C . GLY A 1 101 ? 11.071 2.929 -17.946 1.00 85.44 101 GLY A C 1
ATOM 748 O O . GLY A 1 101 ? 11.397 1.820 -18.359 1.00 85.44 101 GLY A O 1
ATOM 749 N N . ASP A 1 102 ? 11.359 3.347 -16.713 1.00 89.81 102 ASP A N 1
ATOM 750 C CA . ASP A 1 102 ? 12.184 2.559 -15.798 1.00 89.81 102 ASP A CA 1
ATOM 751 C C . ASP A 1 102 ? 11.396 1.411 -15.143 1.00 89.81 102 ASP A C 1
ATOM 753 O O . ASP A 1 102 ? 11.992 0.471 -14.621 1.00 89.81 102 ASP A O 1
ATOM 757 N N . TRP A 1 103 ? 10.059 1.466 -15.151 1.00 92.19 103 TRP A N 1
ATOM 758 C CA . TRP A 1 103 ? 9.187 0.561 -14.396 1.00 92.19 103 TRP A CA 1
ATOM 759 C C . TRP A 1 103 ? 8.834 -0.706 -15.186 1.00 92.19 103 TRP A C 1
ATOM 761 O O . TRP A 1 103 ? 7.830 -0.762 -15.899 1.00 92.19 103 TRP A O 1
ATOM 771 N N . SER A 1 104 ? 9.644 -1.752 -15.022 1.00 90.69 104 SER A N 1
ATOM 772 C CA . SER A 1 104 ? 9.500 -3.016 -15.761 1.00 90.69 104 SER A CA 1
ATOM 773 C C . SER A 1 104 ? 8.512 -4.015 -15.128 1.00 90.69 104 SER A C 1
ATOM 775 O O . SER A 1 104 ? 7.818 -4.764 -15.833 1.00 90.69 104 SER A O 1
ATOM 777 N N . ASP A 1 105 ? 8.412 -4.032 -13.793 1.00 92.56 105 ASP A N 1
ATOM 778 C CA . ASP A 1 105 ? 7.654 -5.057 -13.068 1.00 92.56 105 ASP A CA 1
ATOM 779 C C . ASP A 1 105 ? 6.191 -4.709 -12.792 1.00 92.56 105 ASP A C 1
ATOM 781 O O . ASP A 1 105 ? 5.306 -5.572 -12.784 1.00 92.56 105 ASP A O 1
ATOM 785 N N . TYR A 1 106 ? 5.890 -3.435 -12.609 1.00 90.56 106 TYR A N 1
ATOM 786 C CA . TYR A 1 106 ? 4.522 -2.963 -12.468 1.00 90.56 106 TYR A CA 1
ATOM 787 C C . TYR A 1 106 ? 4.392 -1.644 -13.200 1.00 90.56 106 TYR A C 1
ATOM 789 O O . TYR A 1 106 ? 5.231 -0.772 -13.033 1.00 90.56 106 TYR A O 1
ATOM 797 N N . PHE A 1 107 ? 3.304 -1.460 -13.949 1.00 91.19 107 PHE A N 1
ATOM 798 C CA . PHE A 1 107 ? 3.071 -0.187 -14.627 1.00 91.19 107 PHE A CA 1
ATOM 799 C C . PHE A 1 107 ? 3.132 0.994 -13.659 1.00 91.19 107 PHE A C 1
ATOM 801 O O . PHE A 1 107 ? 2.518 0.946 -12.580 1.00 91.19 107 PHE A O 1
ATOM 808 N N . TYR A 1 108 ? 3.820 2.044 -14.098 1.00 92.06 108 TYR A N 1
ATOM 809 C CA . TYR A 1 108 ? 3.994 3.301 -13.388 1.00 92.06 108 TYR A CA 1
ATOM 810 C C . TYR A 1 108 ? 2.662 3.858 -12.842 1.00 92.06 108 TYR A C 1
ATOM 812 O O . TYR A 1 108 ? 1.688 3.968 -13.595 1.00 92.06 108 TYR A O 1
ATOM 820 N N . PRO A 1 109 ? 2.569 4.211 -11.547 1.00 92.25 109 PRO A N 1
ATOM 821 C CA . PRO A 1 109 ? 1.414 4.924 -11.007 1.00 92.25 109 PRO A CA 1
ATOM 822 C C . PRO A 1 109 ? 1.359 6.355 -11.555 1.00 92.25 109 PRO A C 1
ATOM 824 O O . PRO A 1 109 ? 2.214 7.174 -11.244 1.00 92.25 109 PRO A O 1
ATOM 827 N N . LEU A 1 110 ? 0.343 6.673 -12.355 1.00 90.50 110 LEU A N 1
ATOM 828 C CA . LEU A 1 110 ? 0.210 8.002 -12.956 1.00 90.50 110 LEU A CA 1
ATOM 829 C C . LEU A 1 110 ? -0.009 9.101 -11.907 1.00 90.50 110 LEU A C 1
ATOM 831 O O . LEU A 1 110 ? -0.639 8.883 -10.867 1.00 90.50 110 LEU A O 1
ATOM 835 N N . ASN A 1 111 ? 0.483 10.302 -12.207 1.00 92.00 111 ASN A N 1
ATOM 836 C CA . ASN A 1 111 ? 0.144 11.507 -11.464 1.00 92.00 111 ASN A CA 1
ATOM 837 C C . ASN A 1 111 ? -1.216 12.022 -11.947 1.00 92.00 111 ASN A C 1
ATOM 839 O O . ASN A 1 111 ? -1.324 12.570 -13.042 1.00 92.00 111 ASN A O 1
ATOM 843 N N . VAL A 1 112 ? -2.254 11.872 -11.124 1.00 90.88 112 VAL A N 1
ATOM 844 C CA . VAL A 1 112 ? -3.616 12.317 -11.471 1.00 90.88 112 VAL A CA 1
ATOM 845 C C . VAL A 1 112 ? -3.770 13.835 -11.584 1.00 90.88 112 VAL A C 1
ATOM 847 O O . VAL A 1 112 ? -4.799 14.298 -12.055 1.00 90.88 112 VAL A O 1
ATOM 850 N N . ARG A 1 113 ? -2.768 14.609 -11.150 1.00 90.19 113 ARG A N 1
ATOM 851 C CA . ARG A 1 113 ? -2.700 16.069 -11.323 1.00 90.19 113 ARG A CA 1
ATOM 852 C C . ARG A 1 113 ? -1.712 16.498 -12.407 1.00 90.19 113 ARG A C 1
ATOM 854 O O . ARG A 1 113 ? -1.487 17.687 -12.582 1.00 90.19 113 ARG A O 1
ATOM 861 N N . GLY A 1 114 ? -1.056 15.538 -13.054 1.00 89.00 114 GLY A N 1
ATOM 862 C CA . GLY A 1 114 ? 0.017 15.800 -14.005 1.00 89.00 114 GLY A CA 1
ATOM 863 C C . GLY A 1 114 ? -0.423 15.814 -15.462 1.00 89.00 114 GLY A C 1
ATOM 864 O O . GLY A 1 114 ? 0.440 15.993 -16.314 1.00 89.00 114 GLY A O 1
ATOM 865 N N . ASP A 1 115 ? -1.702 15.549 -15.753 1.00 88.06 115 ASP A N 1
ATOM 866 C CA . ASP A 1 115 ? -2.292 15.492 -17.102 1.00 88.06 115 ASP A CA 1
ATOM 867 C C . ASP A 1 115 ? -1.486 14.664 -18.123 1.00 88.06 115 ASP A C 1
ATOM 869 O O . ASP A 1 115 ? -1.525 14.904 -19.324 1.00 88.06 115 ASP A O 1
ATOM 873 N N . GLY A 1 116 ? -0.727 13.672 -17.643 1.00 83.81 116 GLY A N 1
ATOM 874 C CA . GLY A 1 116 ? 0.165 12.840 -18.459 1.00 83.81 116 GLY A CA 1
ATOM 875 C C . GLY A 1 116 ? 1.544 13.445 -18.761 1.00 83.81 116 GLY A C 1
ATOM 876 O O . GLY A 1 116 ? 2.399 12.740 -19.289 1.00 83.81 116 GLY A O 1
ATOM 877 N N . TYR A 1 117 ? 1.792 14.699 -18.387 1.00 87.31 117 TYR A N 1
ATOM 878 C CA . TYR A 1 117 ? 3.048 15.415 -18.642 1.00 87.31 117 TYR A CA 1
ATOM 879 C C . TYR A 1 117 ? 3.996 15.440 -17.443 1.00 87.31 117 TYR A C 1
ATOM 881 O O . TYR A 1 117 ? 5.203 15.591 -17.617 1.00 87.31 117 TYR A O 1
ATOM 889 N N . ILE A 1 118 ? 3.466 15.298 -16.226 1.00 89.94 118 ILE A N 1
ATOM 890 C CA . ILE A 1 118 ? 4.253 15.359 -14.990 1.00 89.94 118 ILE A CA 1
ATOM 891 C C . ILE A 1 118 ? 4.289 13.979 -14.334 1.00 89.94 118 ILE A C 1
ATOM 893 O O . ILE A 1 118 ? 3.252 13.370 -14.066 1.00 89.94 118 ILE A O 1
ATOM 897 N N . ALA A 1 119 ? 5.496 13.499 -14.039 1.00 89.06 119 ALA A N 1
ATOM 898 C CA . ALA A 1 119 ? 5.722 12.272 -13.284 1.00 89.06 119 ALA A CA 1
ATOM 899 C C . ALA A 1 119 ? 5.183 12.389 -11.839 1.00 89.06 119 ALA A C 1
ATOM 901 O O . ALA A 1 119 ? 5.098 13.472 -11.268 1.00 89.06 119 ALA A O 1
ATOM 902 N N . ALA A 1 120 ? 4.803 11.265 -11.233 1.00 89.44 120 ALA A N 1
ATOM 903 C CA . ALA A 1 120 ? 4.437 11.175 -9.814 1.00 89.44 120 ALA A CA 1
ATOM 904 C C . ALA A 1 120 ? 5.656 11.051 -8.871 1.00 89.44 120 ALA A C 1
ATOM 906 O O . ALA A 1 120 ? 5.467 11.148 -7.663 1.00 89.44 120 ALA A O 1
ATOM 907 N N . THR A 1 121 ? 6.853 10.843 -9.442 1.00 89.44 121 THR A N 1
ATOM 908 C CA . THR A 1 121 ? 8.185 10.715 -8.807 1.00 89.44 121 THR A CA 1
ATOM 909 C C . THR A 1 121 ? 8.320 9.607 -7.753 1.00 89.44 121 THR A C 1
ATOM 911 O O . THR A 1 121 ? 7.343 8.973 -7.336 1.00 89.44 121 THR A O 1
ATOM 914 N N . GLY A 1 122 ? 9.558 9.275 -7.388 1.00 90.56 122 GLY A N 1
ATOM 915 C CA . GLY A 1 122 ? 9.920 8.157 -6.517 1.00 90.56 122 GLY A CA 1
ATOM 916 C C . GLY A 1 122 ? 10.173 8.522 -5.048 1.00 90.56 122 GLY A C 1
ATOM 917 O O . GLY A 1 122 ? 10.181 9.679 -4.657 1.00 90.56 122 GLY A O 1
ATOM 918 N N . SER A 1 123 ? 10.329 7.543 -4.153 1.00 93.88 123 SER A N 1
ATOM 919 C CA . SER A 1 123 ? 10.085 6.102 -4.361 1.00 93.88 123 SER A CA 1
ATOM 920 C C . SER A 1 123 ? 8.669 5.665 -3.953 1.00 93.88 123 SER A C 1
ATOM 922 O O . SER A 1 123 ? 8.222 4.553 -4.245 1.00 93.88 123 SER A O 1
ATOM 924 N N . SER A 1 124 ? 7.936 6.541 -3.261 1.00 95.69 124 SER A N 1
ATOM 925 C CA . SER A 1 124 ? 6.578 6.315 -2.745 1.00 95.69 124 SER A CA 1
ATOM 926 C C . SER A 1 124 ? 5.485 6.654 -3.774 1.00 95.69 124 SER A C 1
ATOM 928 O O . SER A 1 124 ? 4.385 7.069 -3.405 1.00 95.69 124 SER A O 1
ATOM 930 N N . THR A 1 125 ? 5.765 6.431 -5.059 1.00 95.00 125 THR A N 1
ATOM 931 C CA . THR A 1 125 ? 4.950 6.847 -6.214 1.00 95.00 125 THR A CA 1
ATOM 932 C C . THR A 1 125 ? 3.501 6.386 -6.105 1.00 95.00 125 THR A C 1
ATOM 934 O O . THR A 1 125 ? 2.571 7.186 -6.147 1.00 95.00 125 THR A O 1
ATOM 937 N N . GLY A 1 126 ? 3.271 5.089 -5.866 1.00 95.00 126 GLY A N 1
ATOM 938 C CA . GLY A 1 126 ? 1.913 4.558 -5.759 1.00 95.00 126 GLY A CA 1
ATOM 939 C C . GLY A 1 126 ? 1.174 5.058 -4.521 1.00 95.00 126 GLY A C 1
ATOM 940 O O . GLY A 1 126 ? -0.053 5.158 -4.549 1.00 95.00 126 GLY A O 1
ATOM 941 N N . SER A 1 127 ? 1.887 5.390 -3.441 1.00 95.62 127 SER A N 1
ATOM 942 C CA . SER A 1 127 ?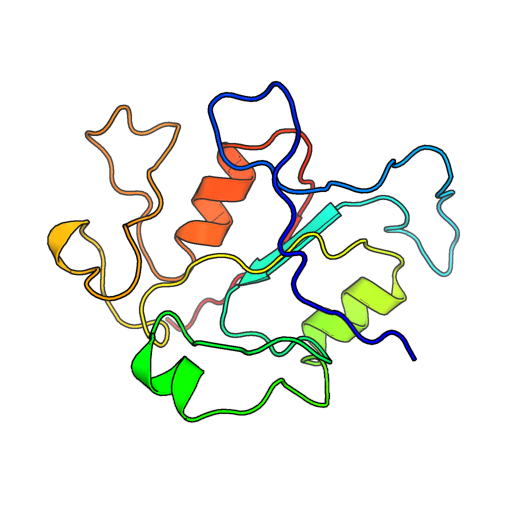 1.287 6.001 -2.253 1.00 95.62 127 SER A CA 1
ATOM 943 C C . SER A 1 127 ? 0.761 7.399 -2.572 1.00 95.62 127 SER A C 1
ATOM 945 O O . SER A 1 127 ? -0.428 7.636 -2.363 1.00 95.62 127 SER A O 1
ATOM 947 N N . ALA A 1 128 ? 1.586 8.269 -3.156 1.00 94.94 128 ALA A N 1
ATOM 948 C CA . ALA A 1 128 ? 1.181 9.622 -3.538 1.00 94.94 128 ALA A CA 1
ATOM 949 C C . ALA A 1 128 ? 0.051 9.613 -4.582 1.00 94.94 128 ALA A C 1
ATOM 951 O O . ALA A 1 128 ? -1.005 10.206 -4.349 1.00 94.94 128 ALA A O 1
ATOM 952 N N . SER A 1 129 ? 0.211 8.859 -5.677 1.00 94.69 129 SER A N 1
ATOM 953 C CA . SER A 1 129 ? -0.796 8.773 -6.743 1.00 94.69 129 SER A CA 1
ATOM 954 C C . SER A 1 129 ? -2.145 8.285 -6.232 1.00 94.69 129 SER A C 1
ATOM 956 O O . SER A 1 129 ? -3.176 8.855 -6.569 1.00 94.69 129 SER A O 1
ATOM 958 N N . SER A 1 130 ? -2.167 7.238 -5.401 1.00 94.12 130 SER A N 1
ATOM 959 C CA . SER A 1 130 ? -3.437 6.701 -4.901 1.00 94.12 130 SER A CA 1
ATOM 960 C C . SER A 1 130 ? -4.121 7.628 -3.901 1.00 94.12 130 SER A C 1
ATOM 962 O O . SER A 1 130 ? -5.343 7.722 -3.934 1.00 94.12 130 SER A O 1
ATOM 964 N N . LEU A 1 131 ? -3.368 8.326 -3.046 1.00 95.31 131 LEU A N 1
ATOM 965 C CA . LEU A 1 131 ? -3.945 9.315 -2.134 1.00 95.31 131 LEU A CA 1
ATOM 966 C C . LEU A 1 131 ? -4.557 10.493 -2.903 1.00 95.31 131 LEU A C 1
ATOM 968 O O . LEU A 1 131 ? -5.650 10.936 -2.572 1.00 95.31 131 LEU A O 1
ATOM 972 N N . ALA A 1 132 ? -3.893 10.954 -3.965 1.00 94.50 132 ALA A N 1
ATOM 973 C CA . ALA A 1 132 ? -4.418 12.013 -4.822 1.00 94.50 132 ALA A CA 1
ATOM 974 C C . ALA A 1 132 ? -5.629 11.565 -5.665 1.00 94.50 132 ALA A C 1
ATOM 976 O O . ALA A 1 132 ? -6.504 12.377 -5.952 1.00 94.50 132 ALA A O 1
ATOM 977 N N . ALA A 1 133 ? -5.683 10.291 -6.070 1.00 92.94 133 ALA A N 1
ATOM 978 C CA . ALA A 1 133 ? -6.715 9.760 -6.963 1.00 92.94 133 ALA A CA 1
ATOM 979 C C . ALA A 1 133 ? -8.021 9.367 -6.261 1.00 92.94 133 ALA A C 1
ATOM 981 O O . ALA A 1 133 ? -9.081 9.390 -6.883 1.00 92.94 133 ALA A O 1
ATOM 982 N N . TYR A 1 134 ? -7.954 8.943 -4.997 1.00 91.81 134 TYR A N 1
ATOM 983 C CA . TYR A 1 134 ? -9.073 8.291 -4.321 1.00 91.81 134 TYR A CA 1
ATOM 984 C C . TYR A 1 134 ? -9.546 9.093 -3.104 1.00 91.81 134 TYR A C 1
ATOM 986 O O . TYR A 1 134 ? -8.997 8.924 -2.019 1.00 91.81 134 TYR A O 1
ATOM 994 N N . PRO A 1 135 ? -10.636 9.876 -3.217 1.00 92.06 135 PRO A N 1
ATOM 995 C CA . PRO A 1 135 ? -11.177 10.649 -2.091 1.00 92.06 135 PRO A CA 1
ATOM 996 C C . PRO A 1 135 ? -11.624 9.796 -0.896 1.00 92.06 135 PRO A C 1
ATOM 998 O O . PRO A 1 135 ? -11.788 10.288 0.214 1.00 92.06 135 PRO A O 1
ATOM 1001 N N . TRP A 1 136 ? -11.873 8.504 -1.121 1.00 92.38 136 TRP A N 1
ATOM 1002 C CA . TRP A 1 136 ? -12.335 7.570 -0.097 1.00 92.38 136 TRP A CA 1
ATOM 1003 C C . TRP A 1 136 ? -11.212 6.994 0.772 1.00 92.38 136 TRP A C 1
ATOM 1005 O O . TRP A 1 136 ? -11.515 6.243 1.703 1.00 92.38 136 TRP A O 1
ATOM 1015 N N . LEU A 1 137 ? -9.959 7.288 0.443 1.00 95.06 137 LEU A N 1
ATOM 1016 C CA . LEU A 1 137 ? -8.749 6.805 1.088 1.00 95.06 137 LEU A CA 1
ATOM 1017 C C . LEU A 1 137 ? -8.140 7.944 1.906 1.00 95.06 137 LEU A C 1
ATOM 1019 O O . LEU A 1 137 ? -7.816 8.992 1.361 1.00 95.06 137 LEU A O 1
ATOM 1023 N N . ASP A 1 138 ? -7.968 7.727 3.205 1.00 95.75 138 ASP A N 1
ATOM 1024 C CA . ASP A 1 138 ? -7.696 8.824 4.132 1.00 95.75 138 ASP A CA 1
ATOM 1025 C C . ASP A 1 138 ? -6.193 9.039 4.370 1.00 95.75 138 ASP A C 1
ATOM 1027 O O . ASP A 1 138 ? -5.741 10.175 4.476 1.00 95.75 138 ASP A O 1
ATOM 1031 N N . ILE A 1 139 ? -5.405 7.958 4.471 1.00 95.50 139 ILE A N 1
ATOM 1032 C CA . ILE A 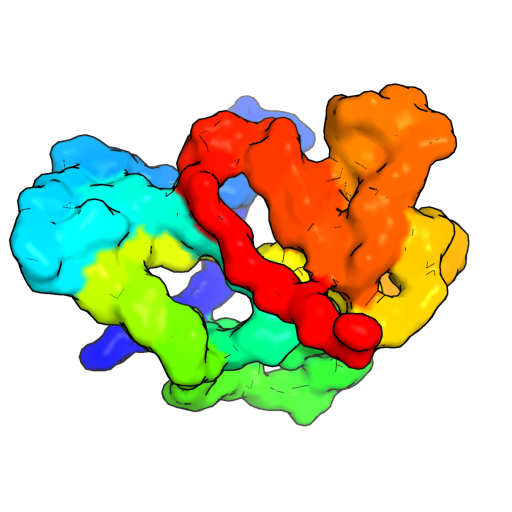1 139 ? -3.964 8.026 4.782 1.00 95.50 139 ILE A CA 1
ATOM 1033 C C . ILE A 1 139 ? -3.177 7.014 3.935 1.00 95.50 139 ILE A C 1
ATOM 1035 O O . ILE A 1 139 ? -3.671 5.948 3.547 1.00 95.50 139 ILE A O 1
ATOM 1039 N N . LYS A 1 140 ? -1.899 7.318 3.686 1.00 95.81 140 LYS A N 1
ATOM 1040 C CA . LYS A 1 140 ? -0.915 6.362 3.169 1.00 95.81 140 LYS A CA 1
ATOM 1041 C C . LYS A 1 140 ? 0.338 6.328 4.023 1.00 95.81 140 LYS A C 1
ATOM 1043 O O . LYS A 1 140 ? 0.831 7.368 4.440 1.00 95.81 140 LYS A O 1
ATOM 1048 N N . LEU A 1 141 ? 0.887 5.128 4.191 1.00 97.00 141 LEU A N 1
ATOM 1049 C CA . LEU A 1 141 ? 2.233 4.946 4.726 1.00 97.00 141 LEU A CA 1
ATOM 1050 C C . LEU A 1 141 ? 3.230 4.845 3.569 1.00 97.00 141 LEU A C 1
ATOM 1052 O O . LEU A 1 141 ? 3.084 3.986 2.692 1.00 97.00 141 LEU A O 1
ATOM 1056 N N . GLY A 1 142 ? 4.225 5.730 3.569 1.00 95.88 142 GLY A N 1
ATOM 1057 C CA . GLY A 1 142 ? 5.347 5.759 2.631 1.00 95.88 142 GLY A CA 1
ATOM 1058 C C . GLY A 1 142 ? 6.682 5.570 3.348 1.00 95.88 142 GLY A C 1
ATOM 1059 O O . GLY A 1 142 ? 6.725 5.466 4.570 1.00 95.88 142 GLY A O 1
ATOM 1060 N N . THR A 1 143 ? 7.761 5.515 2.577 1.00 96.31 143 THR A N 1
ATOM 1061 C CA . THR A 1 143 ? 9.131 5.564 3.106 1.00 96.31 143 THR A CA 1
ATOM 1062 C C . THR A 1 143 ? 9.909 6.648 2.379 1.00 96.31 143 THR A C 1
ATOM 1064 O O . THR A 1 143 ? 9.626 6.914 1.205 1.00 96.31 143 THR A O 1
ATOM 1067 N N . ASP A 1 144 ? 10.881 7.209 3.082 1.00 94.50 144 ASP A N 1
ATOM 1068 C CA . ASP A 1 144 ? 11.895 8.134 2.587 1.00 94.50 144 ASP A CA 1
ATOM 1069 C C . ASP A 1 144 ? 13.262 7.618 3.066 1.00 94.50 144 ASP A C 1
ATOM 1071 O O . ASP A 1 144 ? 13.340 7.076 4.172 1.00 94.50 144 ASP A O 1
ATOM 1075 N N . LEU A 1 145 ? 14.282 7.671 2.210 1.00 86.88 145 LEU A N 1
ATOM 1076 C CA . LEU A 1 145 ? 15.598 7.050 2.425 1.00 86.88 145 LEU A CA 1
ATOM 1077 C C . LEU A 1 145 ? 16.776 7.977 2.058 1.00 86.88 145 LEU A C 1
ATOM 1079 O O . LEU A 1 145 ? 17.910 7.496 2.030 1.00 86.88 145 LEU A O 1
ATOM 1083 N N . SER A 1 146 ? 16.520 9.256 1.758 1.00 77.94 146 SER A N 1
ATOM 1084 C CA . SER A 1 146 ? 17.546 10.268 1.443 1.00 77.94 146 SER A CA 1
ATOM 1085 C C . SER A 1 146 ? 17.749 11.290 2.551 1.00 77.94 146 SER A C 1
ATOM 1087 O O . SER A 1 146 ? 16.768 11.568 3.274 1.00 77.94 146 SER A O 1
#

Secondary structure (DSSP, 8-state):
---------PPTT-SSPPPP---STT----SS-TTTT-EEEEETTS-BTTB---TT-HHHHHTSPPPSS--HHHHHHHHTT-EEEEEEP-SGGG----SGGG--SS-----TTTTTTS---SSSHHHHHHHHH-TT--EEE-----

Organism: NCBI:txid1934379

Foldseek 3Di:
DDADEDDPDADPPDPDRDFDDDDLVVWDADPFQNCASAEEEEELPWADHNAFRQQLPPVSSVVDGHDNDTHPVVVVNVRSRYHHRYYFHFARNFDFPFDQVVRDHDGFLQQPVCPVPDTCG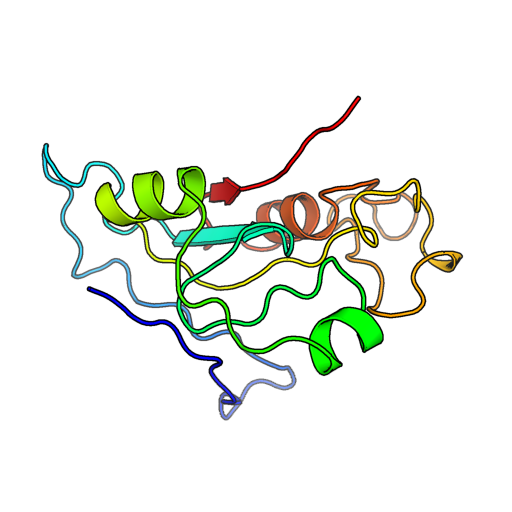HGQSRQSSCVVVDPSHHYYHDDDDD

Radius of gyration: 15.7 Å; chains: 1; bounding box: 39×32×42 Å

Sequence (146 aa):
MNRYGNLNAAAFGASSLCVAVPSKLKLSKSEQEPLAGMRVAVKDLFHLKGVHTGCGNRAYRSLRTPSEISSNTVQSVIDLGVIIVGKTKTVEFSGSQEVIGDWSDYFYPLNVRGDGYIAATGSSTGSASSLAAYPWLDIKLGTDLS

InterPro domains:
  IPR023631 Amidase signature domain [PF01425] (25-144)
  IPR036928 Amidase signature (AS) superfamily [G3DSA:3.90.1300.10] (19-146)
  IPR036928 Amidase signature (AS) superfamily [SSF75304] (32-145)